Protein AF-A0A2V8VUZ2-F1 (afdb_monomer_lite)

Structure (mmCIF, N/CA/C/O backbone):
data_A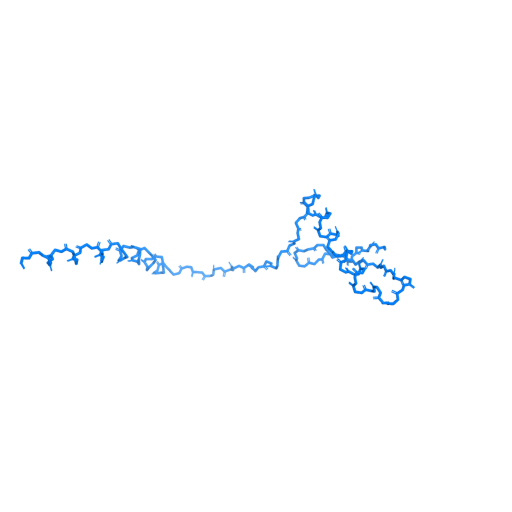F-A0A2V8VUZ2-F1
#
_entry.id   AF-A0A2V8VUZ2-F1
#
loop_
_atom_site.group_PDB
_atom_site.id
_atom_site.type_symbol
_atom_site.label_atom_id
_atom_site.label_alt_id
_atom_site.label_comp_id
_atom_site.label_asym_id
_atom_site.label_entity_id
_atom_site.label_seq_id
_atom_site.pdbx_PDB_ins_code
_atom_site.Cartn_x
_atom_site.Cartn_y
_atom_site.Cartn_z
_atom_site.occupancy
_atom_site.B_iso_or_equiv
_atom_site.auth_seq_id
_atom_site.auth_comp_id
_atom_site.auth_asym_id
_atom_site.auth_atom_id
_atom_site.pdbx_PDB_model_num
ATOM 1 N N . MET A 1 1 ? 4.755 -11.262 -6.247 1.00 91.88 1 MET A N 1
ATOM 2 C CA . MET A 1 1 ? 3.785 -12.092 -5.505 1.00 91.88 1 MET A CA 1
ATOM 3 C C . MET A 1 1 ? 3.409 -11.372 -4.224 1.00 91.88 1 MET A C 1
ATOM 5 O O . MET A 1 1 ? 4.297 -10.775 -3.632 1.00 91.88 1 MET A O 1
ATOM 9 N N . ALA A 1 2 ? 2.132 -11.381 -3.838 1.00 93.81 2 ALA A N 1
ATOM 10 C CA . ALA A 1 2 ? 1.659 -10.762 -2.599 1.00 93.81 2 ALA A CA 1
ATOM 11 C C . ALA A 1 2 ? 1.266 -11.846 -1.588 1.00 93.81 2 ALA A C 1
ATOM 13 O O . ALA A 1 2 ? 0.599 -12.811 -1.959 1.00 93.81 2 ALA A O 1
ATOM 14 N N . PHE A 1 3 ? 1.665 -11.673 -0.332 1.00 97.00 3 PHE A N 1
ATOM 15 C CA . PHE A 1 3 ? 1.407 -12.606 0.759 1.00 97.00 3 PHE A CA 1
ATOM 16 C C . PHE A 1 3 ? 0.664 -11.905 1.886 1.00 97.00 3 PHE A C 1
ATOM 18 O O . PHE A 1 3 ? 1.041 -10.807 2.287 1.00 97.00 3 PHE A O 1
ATOM 25 N N . PHE A 1 4 ? -0.390 -12.537 2.398 1.00 95.50 4 PHE A N 1
ATOM 26 C CA . PHE A 1 4 ? -1.063 -12.077 3.607 1.00 95.50 4 PHE A CA 1
ATOM 27 C C . PHE A 1 4 ? -0.295 -12.576 4.828 1.00 95.50 4 PHE A C 1
ATOM 29 O O . PHE A 1 4 ? -0.129 -13.781 5.011 1.00 95.50 4 PHE A O 1
ATOM 36 N N . MET A 1 5 ? 0.156 -11.641 5.656 1.00 96.25 5 MET A N 1
ATOM 37 C CA . MET A 1 5 ? 0.987 -11.924 6.826 1.00 96.25 5 MET A CA 1
ATOM 38 C C . MET A 1 5 ? 0.174 -11.998 8.120 1.00 96.25 5 MET A C 1
ATOM 40 O O . MET A 1 5 ? 0.684 -12.454 9.140 1.00 96.25 5 MET A O 1
ATOM 44 N N . GLY A 1 6 ? -1.090 -11.570 8.087 1.00 95.00 6 GLY A N 1
ATOM 45 C CA . GLY A 1 6 ? -1.993 -11.589 9.231 1.00 95.00 6 GLY A CA 1
ATOM 46 C C . GLY A 1 6 ? -2.580 -10.218 9.556 1.00 95.00 6 GLY A C 1
ATOM 47 O O . GLY A 1 6 ? -2.484 -9.260 8.786 1.00 95.00 6 GLY A O 1
ATOM 48 N N . PHE A 1 7 ? -3.205 -10.144 10.725 1.00 92.06 7 PHE A N 1
ATOM 49 C CA . PHE A 1 7 ? -3.798 -8.926 11.268 1.00 92.06 7 PHE A CA 1
ATOM 50 C C . PHE A 1 7 ? -2.773 -8.194 12.148 1.00 92.06 7 PHE A C 1
ATOM 52 O O . PHE A 1 7 ? -2.140 -8.809 13.005 1.00 92.06 7 PHE A O 1
ATOM 59 N N . GLY A 1 8 ? -2.601 -6.892 11.927 1.00 86.50 8 GLY A N 1
ATOM 60 C CA . GLY A 1 8 ? -1.920 -5.972 12.840 1.00 86.50 8 GLY A CA 1
ATOM 61 C C . GLY A 1 8 ? -2.900 -5.321 13.822 1.00 86.50 8 GLY A C 1
ATOM 62 O O . GLY A 1 8 ? -4.099 -5.576 13.771 1.00 86.50 8 GLY A O 1
ATOM 63 N N . GLU A 1 9 ? -2.398 -4.436 14.688 1.00 83.12 9 GLU A N 1
ATOM 64 C CA . GLU A 1 9 ? -3.190 -3.746 15.727 1.00 83.12 9 GLU A CA 1
ATOM 65 C C . GLU A 1 9 ? -4.399 -2.972 15.165 1.00 83.12 9 GLU A C 1
ATOM 67 O O . GLU A 1 9 ? -5.449 -2.899 15.797 1.00 83.12 9 GLU A O 1
ATOM 72 N N . SER A 1 10 ? -4.289 -2.418 13.954 1.00 85.94 10 SER A N 1
ATOM 73 C CA . SER A 1 10 ? -5.396 -1.728 13.269 1.00 85.94 10 SER A CA 1
ATOM 74 C C . SER A 1 10 ? -5.300 -1.837 11.741 1.00 85.94 10 SER A C 1
ATOM 76 O O . SER A 1 10 ? -5.712 -0.932 11.020 1.00 85.94 10 SER A O 1
ATOM 78 N N . ALA A 1 11 ? -4.696 -2.914 11.229 1.00 87.88 11 ALA A N 1
ATOM 79 C CA . ALA A 1 11 ? -4.391 -3.063 9.805 1.00 87.88 11 ALA A CA 1
ATOM 80 C C . ALA A 1 11 ? -4.372 -4.529 9.353 1.00 87.88 11 ALA A C 1
ATOM 82 O O . ALA A 1 11 ? -4.170 -5.435 10.157 1.00 87.88 11 ALA A O 1
ATOM 83 N N . LEU A 1 12 ? -4.520 -4.759 8.047 1.00 91.12 12 LEU A N 1
ATOM 84 C CA . LEU A 1 12 ? -4.133 -6.021 7.416 1.00 91.12 12 LEU A CA 1
ATOM 85 C C . LEU A 1 12 ? -2.692 -5.898 6.920 1.00 91.12 12 LEU A C 1
ATOM 87 O O . LEU A 1 12 ? -2.374 -4.956 6.194 1.00 91.12 12 LEU A O 1
ATOM 91 N N . ASN A 1 13 ? -1.839 -6.856 7.273 1.00 93.38 13 ASN A N 1
ATOM 92 C CA . ASN A 1 13 ? -0.437 -6.839 6.877 1.00 93.38 13 ASN A CA 1
ATOM 93 C C . ASN A 1 13 ? -0.228 -7.710 5.637 1.00 93.38 13 ASN A C 1
ATOM 95 O O . ASN A 1 13 ? -0.545 -8.901 5.638 1.00 93.38 13 ASN A O 1
ATOM 99 N N . PHE A 1 14 ? 0.343 -7.114 4.592 1.00 94.69 14 PHE A N 1
ATOM 100 C CA . PHE A 1 14 ? 0.718 -7.797 3.359 1.00 94.69 14 PHE A CA 1
ATOM 101 C C . PHE A 1 14 ? 2.190 -7.557 3.036 1.00 94.69 14 PHE A C 1
ATOM 103 O O . PHE A 1 14 ? 2.708 -6.465 3.265 1.00 94.69 14 PHE A O 1
ATOM 110 N N . GLU A 1 15 ? 2.839 -8.556 2.447 1.00 95.31 15 GLU A N 1
ATOM 111 C CA . GLU A 1 15 ? 4.198 -8.453 1.921 1.00 95.31 15 GLU A CA 1
ATOM 112 C C . GLU A 1 15 ? 4.195 -8.668 0.405 1.00 95.31 15 GLU A C 1
ATOM 114 O O . GLU A 1 15 ? 3.570 -9.604 -0.100 1.00 95.31 15 GLU A O 1
ATOM 119 N N . LEU A 1 16 ? 4.877 -7.792 -0.337 1.00 95.69 16 LEU A N 1
ATOM 120 C CA . LEU A 1 16 ? 4.970 -7.860 -1.793 1.00 95.69 16 LEU A CA 1
ATOM 121 C C . LEU A 1 16 ? 6.406 -8.179 -2.213 1.00 95.69 16 LEU A C 1
ATOM 123 O O . LEU A 1 16 ? 7.311 -7.371 -2.031 1.00 95.69 16 LEU A O 1
ATOM 127 N N . HIS A 1 17 ? 6.600 -9.342 -2.831 1.00 93.75 17 HIS A N 1
ATOM 128 C CA . HIS A 1 17 ? 7.885 -9.770 -3.388 1.00 93.75 17 HIS A CA 1
ATOM 129 C C . HIS A 1 17 ? 7.926 -9.545 -4.893 1.00 93.75 17 HIS A C 1
ATOM 131 O O . HIS A 1 17 ? 7.068 -10.044 -5.630 1.00 93.75 17 HIS A O 1
ATOM 137 N N . PHE A 1 18 ? 8.942 -8.837 -5.361 1.00 91.75 18 PHE A N 1
ATOM 138 C CA . PHE A 1 18 ? 9.220 -8.617 -6.775 1.00 91.75 18 PHE A CA 1
ATOM 139 C C . PHE A 1 18 ? 10.729 -8.494 -6.988 1.00 91.75 18 PHE A C 1
ATOM 141 O O . PHE A 1 18 ? 11.482 -8.230 -6.053 1.00 91.75 18 PHE A O 1
ATOM 148 N N . TRP A 1 19 ? 11.161 -8.718 -8.224 1.00 90.62 19 TRP A N 1
ATOM 149 C CA . TRP A 1 19 ? 12.569 -8.809 -8.598 1.00 90.62 19 TRP A CA 1
ATOM 150 C C . TRP A 1 19 ? 12.817 -7.879 -9.782 1.00 90.62 19 TRP A C 1
ATOM 152 O O . TRP A 1 19 ? 11.967 -7.792 -10.669 1.00 90.62 19 TRP A O 1
ATOM 162 N N . SER A 1 20 ? 13.970 -7.210 -9.812 1.00 88.69 20 SER A N 1
ATOM 163 C CA . SER A 1 20 ? 14.425 -6.504 -11.013 1.00 88.69 20 SER A CA 1
ATOM 164 C C . SER A 1 20 ? 15.440 -7.354 -11.768 1.00 88.69 20 SER A C 1
ATOM 166 O O . SER A 1 20 ? 16.317 -7.961 -11.157 1.00 88.69 20 SER A O 1
ATOM 168 N N . ALA A 1 21 ? 15.348 -7.359 -13.098 1.00 87.69 21 ALA A N 1
ATOM 169 C CA . ALA A 1 21 ? 16.367 -7.952 -13.961 1.00 87.69 21 ALA A CA 1
ATOM 170 C C . ALA A 1 21 ? 17.652 -7.103 -14.025 1.00 87.69 21 ALA A C 1
ATOM 172 O O . ALA A 1 21 ? 18.706 -7.619 -14.394 1.00 87.69 21 ALA A O 1
ATOM 173 N N . TRP A 1 22 ? 17.581 -5.820 -13.647 1.00 87.94 22 TRP A N 1
ATOM 174 C CA . TRP A 1 22 ? 18.703 -4.881 -13.701 1.00 87.94 22 TRP A CA 1
ATOM 175 C C . TRP A 1 22 ? 18.899 -4.172 -12.364 1.00 87.94 22 TRP A C 1
ATOM 177 O O . TRP A 1 22 ? 18.005 -3.470 -11.888 1.00 87.94 22 TRP A O 1
ATOM 187 N N . GLN A 1 23 ? 20.098 -4.302 -11.793 1.00 79.12 23 GLN A N 1
ATOM 188 C CA . GLN A 1 23 ? 20.447 -3.717 -10.494 1.00 79.12 23 GLN A CA 1
ATOM 189 C C . GLN A 1 23 ? 20.256 -2.190 -10.452 1.00 79.12 23 GLN A C 1
ATOM 191 O O . GLN A 1 23 ? 19.727 -1.664 -9.476 1.00 79.12 23 GLN A O 1
ATOM 196 N N . ASP A 1 24 ? 20.579 -1.497 -11.547 1.00 89.81 24 ASP A N 1
ATOM 197 C CA . ASP A 1 24 ? 20.576 -0.028 -11.617 1.00 89.81 24 ASP A CA 1
ATOM 198 C C . ASP A 1 24 ? 19.168 0.577 -11.521 1.00 89.81 24 ASP A C 1
ATOM 200 O O . ASP A 1 24 ? 19.004 1.757 -11.230 1.00 89.81 24 ASP A O 1
ATOM 204 N N . THR A 1 25 ? 18.138 -0.241 -11.745 1.00 90.06 25 THR A N 1
ATOM 205 C CA . THR A 1 25 ? 16.731 0.190 -11.767 1.00 90.06 25 THR A CA 1
ATOM 206 C C . THR A 1 25 ? 15.992 -0.111 -10.470 1.00 90.06 25 THR A C 1
ATOM 208 O O . THR A 1 25 ? 14.815 0.222 -10.352 1.00 90.06 25 THR A O 1
ATOM 211 N N . TRP A 1 26 ? 16.649 -0.748 -9.493 1.00 91.12 26 TRP A N 1
ATOM 212 C CA . TRP A 1 26 ? 15.988 -1.252 -8.288 1.00 91.12 26 TRP A CA 1
ATOM 213 C C . TRP A 1 26 ? 15.185 -0.170 -7.553 1.00 91.12 26 TRP A C 1
ATOM 215 O O . TRP A 1 26 ? 14.013 -0.380 -7.244 1.00 91.12 26 TRP A O 1
ATOM 225 N N . PHE A 1 27 ? 15.778 1.009 -7.339 1.00 92.88 27 PHE A N 1
ATOM 226 C CA . PHE A 1 27 ? 15.112 2.104 -6.630 1.00 92.88 27 PHE A CA 1
ATOM 227 C C . PHE A 1 27 ? 13.923 2.685 -7.404 1.00 92.88 27 PHE A C 1
ATOM 229 O O . PHE A 1 27 ? 12.883 2.952 -6.801 1.00 92.88 27 PHE A O 1
ATOM 236 N N . GLN A 1 28 ? 14.040 2.850 -8.728 1.00 94.19 28 GLN A N 1
ATOM 237 C CA . GLN A 1 28 ? 12.908 3.292 -9.550 1.00 94.19 28 GLN A CA 1
ATOM 238 C C . GLN A 1 28 ? 11.792 2.253 -9.550 1.00 94.19 28 GLN A C 1
ATOM 240 O O . GLN A 1 28 ? 10.653 2.600 -9.259 1.00 94.19 28 GLN A O 1
ATOM 245 N N . LEU A 1 29 ? 12.117 0.977 -9.769 1.00 94.44 29 LEU A N 1
ATOM 246 C CA . LEU A 1 29 ? 11.128 -0.097 -9.762 1.00 94.44 29 LEU A CA 1
ATOM 247 C C . LEU A 1 29 ? 10.397 -0.177 -8.417 1.00 94.44 29 LEU A C 1
ATOM 249 O O . LEU A 1 29 ? 9.175 -0.295 -8.385 1.00 94.44 29 LEU A O 1
ATOM 253 N N . GLN A 1 30 ? 11.126 -0.077 -7.302 1.00 94.12 30 GLN A N 1
ATOM 254 C CA . GLN A 1 30 ? 10.529 -0.068 -5.969 1.00 94.12 30 GLN A CA 1
ATOM 255 C C . GLN A 1 30 ? 9.569 1.116 -5.788 1.00 94.12 30 GLN A C 1
ATOM 257 O O . GLN A 1 30 ? 8.464 0.936 -5.266 1.00 94.12 30 GLN A O 1
ATOM 262 N N . SER A 1 31 ? 9.971 2.313 -6.221 1.00 95.81 31 SER A N 1
ATOM 263 C CA . SER A 1 31 ? 9.137 3.516 -6.162 1.00 95.81 31 SER A CA 1
ATOM 264 C C . SER A 1 31 ? 7.871 3.362 -7.006 1.00 95.81 31 SER A C 1
ATOM 266 O O . SER A 1 31 ? 6.768 3.557 -6.497 1.00 95.81 31 SER A O 1
ATOM 268 N N . ASP A 1 32 ? 8.013 2.942 -8.261 1.00 95.50 32 ASP A N 1
ATOM 269 C CA . ASP A 1 32 ? 6.906 2.779 -9.205 1.00 95.50 32 ASP A CA 1
ATOM 270 C C . ASP A 1 32 ? 5.887 1.756 -8.702 1.00 95.50 32 ASP A C 1
ATOM 272 O O . ASP A 1 32 ? 4.680 2.012 -8.715 1.00 95.50 32 ASP A O 1
ATOM 276 N N . VAL A 1 33 ? 6.366 0.623 -8.179 1.00 95.56 33 VAL A N 1
ATOM 277 C CA . VAL A 1 33 ? 5.509 -0.397 -7.566 1.00 95.56 33 VAL A CA 1
ATOM 278 C C . VAL A 1 33 ? 4.783 0.171 -6.346 1.00 95.56 33 VAL A C 1
ATOM 280 O O . VAL A 1 33 ? 3.570 0.008 -6.230 1.00 95.56 33 VAL A O 1
ATOM 283 N N . THR A 1 34 ? 5.484 0.876 -5.457 1.00 94.69 34 THR A N 1
ATOM 284 C CA . THR A 1 34 ? 4.889 1.424 -4.225 1.00 94.69 34 THR A CA 1
ATOM 285 C C . THR A 1 34 ? 3.822 2.476 -4.535 1.00 94.69 34 THR A C 1
ATOM 287 O O . THR A 1 34 ? 2.713 2.420 -3.996 1.00 94.69 34 THR A O 1
ATOM 290 N N . VAL A 1 35 ? 4.119 3.411 -5.441 1.00 96.50 35 VAL A N 1
ATOM 291 C CA . VAL A 1 35 ? 3.176 4.449 -5.881 1.00 96.50 35 VAL A CA 1
ATOM 292 C C . VAL A 1 35 ? 1.986 3.825 -6.610 1.00 96.50 35 VAL A C 1
ATOM 294 O O . VAL A 1 35 ? 0.842 4.208 -6.356 1.00 96.50 35 VAL A O 1
ATOM 297 N N . GLY A 1 36 ? 2.236 2.837 -7.473 1.00 96.69 36 GLY A N 1
ATOM 298 C CA . GLY A 1 36 ? 1.200 2.104 -8.196 1.00 96.69 36 GLY A CA 1
ATOM 299 C C . GLY A 1 36 ? 0.236 1.379 -7.259 1.00 96.69 36 GLY A C 1
ATOM 300 O O . GLY A 1 36 ? -0.978 1.529 -7.393 1.00 96.69 36 GLY A O 1
ATOM 301 N N . VAL A 1 37 ? 0.759 0.666 -6.258 1.00 95.50 37 VAL A N 1
ATOM 302 C CA . VAL A 1 37 ? -0.056 -0.004 -5.233 1.00 95.50 37 VAL A CA 1
ATOM 303 C C . VAL A 1 37 ? -0.871 1.015 -4.435 1.00 95.50 37 VAL A C 1
ATOM 305 O O . VAL A 1 37 ? -2.080 0.847 -4.289 1.00 95.50 37 VAL A O 1
ATOM 308 N N . ALA A 1 38 ? -0.258 2.108 -3.972 1.00 93.94 38 ALA A N 1
ATOM 309 C CA . ALA A 1 38 ? -0.964 3.146 -3.219 1.00 93.94 38 ALA A CA 1
ATOM 310 C C . ALA A 1 38 ? -2.083 3.818 -4.036 1.00 93.94 38 ALA A C 1
ATOM 312 O O . ALA A 1 38 ? -3.125 4.191 -3.490 1.00 93.94 38 ALA A O 1
ATOM 313 N N . LYS A 1 39 ? -1.884 3.987 -5.348 1.00 96.25 39 LYS A N 1
ATOM 314 C CA . LYS A 1 39 ? -2.918 4.480 -6.265 1.00 96.25 39 LYS A CA 1
ATOM 315 C C . LYS A 1 39 ? -4.050 3.462 -6.417 1.00 96.25 39 LYS A C 1
ATOM 317 O O . LYS A 1 39 ? -5.202 3.832 -6.211 1.00 96.25 39 LYS A O 1
ATOM 322 N N . ALA A 1 40 ? -3.726 2.199 -6.690 1.00 96.25 40 ALA A N 1
ATOM 323 C CA . ALA A 1 40 ? -4.714 1.139 -6.884 1.00 96.25 40 ALA A CA 1
ATOM 324 C C . ALA A 1 40 ? -5.590 0.914 -5.639 1.00 96.25 40 ALA A C 1
ATOM 326 O O . ALA A 1 40 ? -6.807 0.795 -5.755 1.00 96.25 40 ALA A O 1
ATOM 327 N N . LEU A 1 41 ? -4.998 0.924 -4.438 1.00 94.75 41 LEU A N 1
ATOM 328 C CA . LEU A 1 41 ? -5.750 0.815 -3.182 1.00 94.75 41 LEU A CA 1
ATOM 329 C C . LEU A 1 41 ? -6.745 1.969 -3.019 1.00 94.75 41 LEU A C 1
ATOM 331 O O . LEU A 1 41 ? -7.905 1.748 -2.680 1.00 94.75 41 LEU A O 1
ATO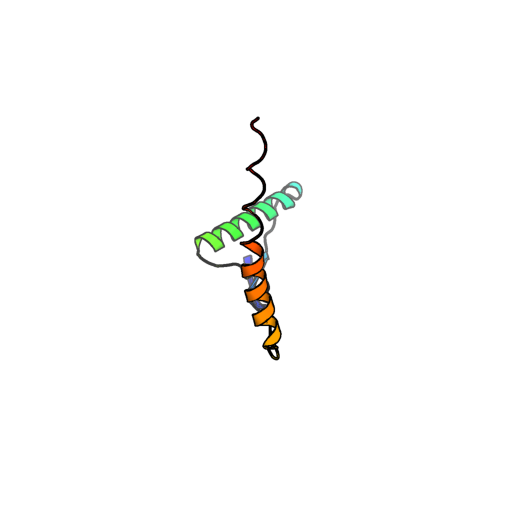M 335 N N . ARG A 1 42 ? -6.313 3.196 -3.324 1.00 94.12 42 ARG A N 1
ATOM 336 C CA . ARG A 1 42 ? -7.158 4.393 -3.248 1.00 94.12 42 ARG A CA 1
ATOM 337 C C . ARG A 1 42 ? -8.321 4.342 -4.236 1.00 94.12 42 ARG A C 1
ATOM 339 O O . ARG A 1 42 ? -9.440 4.670 -3.862 1.00 94.12 42 ARG A O 1
ATOM 346 N N . GLU A 1 43 ? -8.061 3.923 -5.473 1.00 97.00 43 GLU A N 1
ATOM 347 C CA . GLU A 1 43 ? -9.086 3.762 -6.516 1.00 97.00 43 GLU A CA 1
ATOM 348 C C . GLU A 1 43 ? -10.098 2.666 -6.162 1.00 97.00 43 GLU A C 1
ATOM 350 O O . GLU A 1 43 ? -11.281 2.802 -6.457 1.00 97.00 43 GLU A O 1
ATOM 355 N N . ALA A 1 44 ? -9.656 1.622 -5.458 1.00 96.75 44 ALA A N 1
ATOM 356 C CA . ALA A 1 44 ? -10.522 0.578 -4.919 1.00 96.75 44 ALA A CA 1
ATOM 357 C C . ALA A 1 44 ? -11.280 0.992 -3.639 1.00 96.75 44 ALA A C 1
ATOM 359 O O . ALA A 1 44 ? -12.030 0.188 -3.090 1.00 96.75 44 ALA A O 1
ATOM 360 N N . GLY A 1 45 ? -11.083 2.216 -3.131 1.00 94.81 45 GLY A N 1
ATOM 361 C CA . GLY A 1 45 ? -11.703 2.685 -1.888 1.00 94.81 45 GLY A CA 1
ATOM 362 C C . GLY A 1 45 ? -11.124 2.053 -0.617 1.00 94.81 45 GLY A C 1
ATOM 363 O O . GLY A 1 45 ? -11.731 2.147 0.449 1.00 94.81 45 GLY A O 1
ATOM 364 N N . ILE A 1 46 ? -9.953 1.416 -0.704 1.00 92.81 46 ILE A N 1
ATOM 365 C CA . ILE A 1 46 ? -9.264 0.808 0.434 1.00 92.81 46 ILE A CA 1
ATOM 366 C C . ILE A 1 46 ? -8.439 1.893 1.134 1.00 92.81 46 ILE A C 1
ATOM 368 O O . ILE A 1 46 ? -7.468 2.413 0.581 1.00 92.81 46 ILE A O 1
ATOM 372 N N . GLN A 1 47 ? -8.823 2.243 2.364 1.00 84.12 47 GLN A N 1
ATOM 373 C CA . GLN A 1 47 ? -8.067 3.189 3.186 1.00 84.12 47 GLN A CA 1
ATOM 374 C C . GLN A 1 47 ? -6.864 2.516 3.851 1.00 84.12 47 GLN A C 1
ATOM 376 O O . GLN A 1 47 ? -6.975 1.426 4.411 1.00 84.12 47 GLN A O 1
ATOM 381 N N . ILE A 1 48 ? -5.722 3.205 3.828 1.00 81.81 48 ILE A N 1
ATOM 382 C CA . ILE A 1 48 ? -4.539 2.820 4.600 1.00 81.81 48 ILE A CA 1
ATOM 383 C C . ILE A 1 48 ? -4.721 3.365 6.024 1.00 81.81 48 ILE A C 1
ATOM 385 O O . ILE A 1 48 ? -4.888 4.578 6.179 1.00 81.81 48 ILE A O 1
ATOM 389 N N . PRO A 1 49 ? -4.714 2.507 7.057 1.00 78.56 49 PRO A N 1
ATOM 390 C CA . PRO A 1 49 ? -4.948 2.938 8.427 1.00 78.56 49 PRO A CA 1
ATOM 391 C C . PRO A 1 49 ? -3.777 3.780 8.942 1.00 78.56 49 PRO A C 1
ATOM 393 O O . PRO A 1 49 ? -2.611 3.417 8.786 1.00 78.56 49 PRO A O 1
ATOM 396 N N . PHE A 1 50 ? -4.094 4.895 9.598 1.00 74.56 50 PHE A N 1
ATOM 397 C CA . PHE A 1 50 ? -3.141 5.605 10.451 1.00 74.56 50 PHE A CA 1
ATOM 398 C C . PHE A 1 50 ? -3.133 4.965 11.847 1.00 74.56 50 PHE A C 1
ATOM 400 O O . PHE A 1 50 ? -4.174 4.452 12.266 1.00 74.56 50 PHE A O 1
ATOM 407 N N . PRO A 1 51 ? -2.009 5.009 12.589 1.00 69.75 51 PRO A N 1
ATOM 408 C CA . PRO A 1 51 ? -1.967 4.529 13.967 1.00 69.75 51 PRO A CA 1
ATOM 409 C C . PRO A 1 51 ? -3.070 5.192 14.796 1.00 69.75 51 PRO A C 1
ATOM 411 O O . PRO A 1 51 ? -3.087 6.417 14.945 1.00 69.75 51 PRO A O 1
ATOM 414 N N . GLN A 1 52 ? -3.996 4.394 15.319 1.00 69.75 52 GLN A N 1
ATOM 415 C CA . GLN A 1 52 ? -5.036 4.889 16.210 1.00 69.75 52 GLN A CA 1
ATOM 416 C C . GLN A 1 52 ? -4.488 4.933 17.638 1.00 69.75 52 GLN A C 1
ATOM 418 O O . GLN A 1 52 ? -3.894 3.973 18.119 1.00 69.75 52 GLN A O 1
ATOM 423 N N . ARG A 1 53 ? -4.654 6.068 18.320 1.00 70.88 53 ARG A N 1
ATOM 424 C CA . ARG A 1 53 ? -4.424 6.186 19.764 1.00 70.88 53 ARG A CA 1
ATOM 425 C C . ARG A 1 53 ? -5.771 6.392 20.434 1.00 70.88 53 ARG A C 1
ATOM 427 O O . ARG A 1 53 ? -6.369 7.452 20.264 1.00 70.88 53 ARG A O 1
ATOM 434 N N . ASP A 1 54 ? -6.214 5.415 21.215 1.00 73.94 54 ASP A N 1
ATOM 435 C CA . ASP A 1 54 ? -7.401 5.575 22.051 1.00 73.94 54 ASP A CA 1
ATOM 436 C C . ASP A 1 54 ? -7.104 6.522 23.219 1.00 73.94 54 ASP A C 1
ATOM 43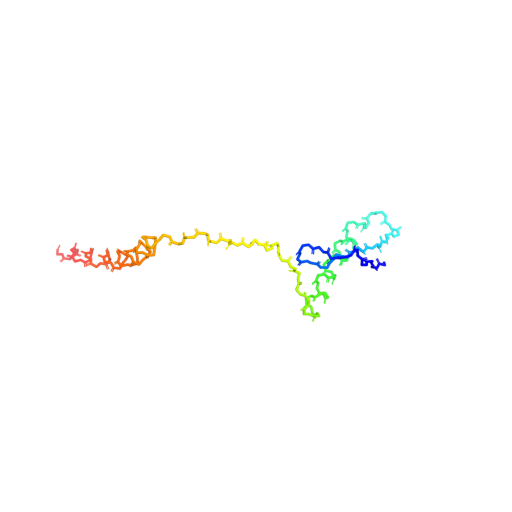8 O O . ASP A 1 54 ? -6.313 6.218 24.117 1.00 73.94 54 ASP A O 1
ATOM 442 N N . LEU A 1 55 ? -7.758 7.685 23.232 1.00 73.38 55 LEU A N 1
ATOM 443 C CA . LEU A 1 55 ? -7.706 8.621 24.352 1.00 73.38 55 LEU A CA 1
ATOM 444 C C . LEU A 1 55 ? -8.726 8.194 25.421 1.00 73.38 55 LEU A C 1
ATOM 446 O O . LEU A 1 55 ? -9.896 8.563 25.369 1.00 73.38 55 LEU A O 1
ATOM 450 N N . HIS A 1 56 ? -8.288 7.426 26.419 1.00 72.56 56 HIS A N 1
ATOM 451 C CA . HIS A 1 56 ? -9.115 7.118 27.589 1.00 72.56 56 HIS A CA 1
ATOM 452 C C . HIS A 1 56 ? -9.104 8.293 28.580 1.00 72.56 56 HIS A C 1
ATOM 454 O O . HIS A 1 56 ? -8.227 8.390 29.439 1.00 72.56 56 HIS A O 1
ATOM 460 N N . LEU A 1 57 ? -10.093 9.186 28.481 1.00 75.88 57 LEU A N 1
ATOM 461 C CA . LEU A 1 57 ? -10.312 10.253 29.461 1.00 75.88 57 LEU A CA 1
ATOM 462 C C . LEU A 1 57 ? -10.850 9.654 30.771 1.00 75.88 57 LEU A C 1
ATOM 464 O O . LEU A 1 57 ? -12.014 9.269 30.864 1.00 75.88 57 LEU A O 1
ATOM 468 N N . ARG A 1 58 ? -10.003 9.565 31.802 1.00 67.56 58 ARG A N 1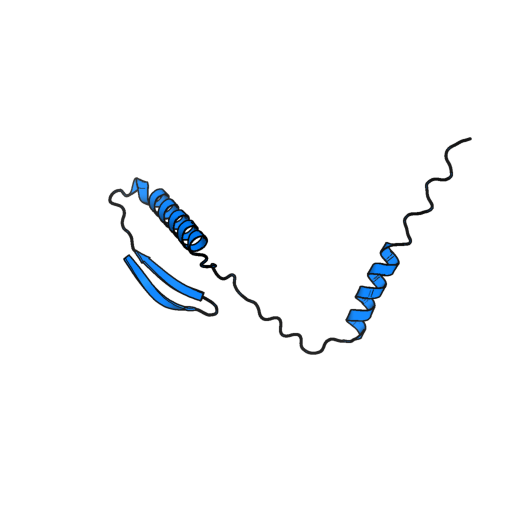
ATOM 469 C CA . ARG A 1 58 ? -10.434 9.257 33.173 1.00 67.56 58 ARG A CA 1
ATOM 470 C C . ARG A 1 58 ? -10.759 10.574 33.872 1.00 67.56 58 ARG A C 1
ATOM 472 O O . ARG A 1 58 ? -9.873 11.409 33.996 1.00 67.56 58 ARG A O 1
ATOM 479 N N . SER A 1 59 ? -12.019 10.722 34.293 1.00 64.75 59 SER A N 1
ATOM 480 C CA . SER A 1 59 ? -12.586 11.863 35.034 1.00 64.75 59 SER A CA 1
ATOM 481 C C . SER A 1 59 ? -12.321 13.232 34.403 1.00 64.75 59 SER A C 1
ATOM 483 O O . SER A 1 59 ? -11.263 13.830 34.575 1.00 64.75 59 SER A O 1
ATOM 485 N N . PHE A 1 60 ? -13.325 13.749 33.700 1.00 62.44 60 PHE A N 1
ATOM 486 C CA . PHE A 1 60 ? -13.359 15.153 33.320 1.00 62.44 60 PHE A CA 1
ATOM 487 C C . PHE A 1 60 ? -13.572 15.978 34.596 1.00 62.44 60 PHE A C 1
ATOM 489 O O . PHE A 1 60 ? -14.620 15.865 35.233 1.00 62.44 60 PHE A O 1
ATOM 496 N N . ASP A 1 61 ? -12.572 16.754 35.008 1.00 67.19 61 ASP A N 1
ATOM 497 C CA . ASP A 1 61 ? -12.768 17.743 36.062 1.00 67.19 61 ASP A CA 1
ATOM 498 C C . ASP A 1 61 ? -13.648 18.859 35.484 1.00 67.19 61 ASP A C 1
ATOM 500 O O . ASP A 1 61 ? -13.286 19.492 34.488 1.00 67.19 61 ASP A O 1
ATOM 504 N N . ALA A 1 62 ? -14.842 19.053 36.047 1.00 62.75 62 ALA A N 1
ATOM 505 C CA . ALA A 1 62 ? -15.831 20.003 35.533 1.00 62.75 62 ALA A CA 1
ATOM 506 C C . ALA A 1 62 ? -15.281 21.442 35.434 1.00 62.75 62 ALA A C 1
ATOM 508 O O . ALA A 1 62 ? -15.740 22.210 34.589 1.00 62.75 62 ALA A O 1
ATOM 509 N N . SER A 1 63 ? -14.242 21.775 36.211 1.00 61.62 63 SER A N 1
ATOM 510 C CA . SER A 1 63 ? -13.567 23.080 36.179 1.00 61.62 63 SER A CA 1
ATOM 511 C C . SER A 1 63 ? -12.821 23.378 34.865 1.00 61.62 63 SER A C 1
ATOM 513 O O . SER A 1 63 ? -12.552 24.537 34.543 1.00 61.62 63 SER A O 1
ATOM 515 N N . MET A 1 64 ? -12.503 22.358 34.057 1.00 61.62 64 MET A N 1
ATOM 516 C CA . MET A 1 64 ? -11.808 22.533 32.773 1.00 61.62 64 MET A CA 1
ATOM 517 C C . MET A 1 64 ? -12.736 22.999 31.640 1.00 61.62 64 MET A C 1
ATOM 519 O O . MET A 1 64 ? -12.280 23.707 30.743 1.00 61.62 64 MET A O 1
ATOM 523 N N . ALA A 1 65 ? -14.029 22.645 31.669 1.00 62.16 65 ALA A N 1
ATOM 524 C CA . ALA A 1 65 ? -15.003 23.136 30.681 1.00 62.16 65 ALA A CA 1
ATOM 525 C C . ALA A 1 65 ? -15.286 24.636 30.858 1.00 62.16 65 ALA A C 1
ATOM 527 O O . ALA A 1 65 ? -15.463 25.359 29.878 1.00 62.16 65 ALA A O 1
ATOM 528 N N . GLU A 1 66 ? -15.277 25.106 32.105 1.00 60.28 66 GLU A N 1
ATOM 529 C CA . GLU A 1 66 ? -15.570 26.495 32.464 1.00 60.28 66 GLU A CA 1
ATOM 530 C C . GLU A 1 66 ? -14.494 27.458 31.924 1.00 60.28 66 GLU A C 1
ATOM 532 O O . GLU A 1 66 ? -14.809 28.499 31.349 1.00 60.28 66 GLU A O 1
ATOM 537 N N . ASN A 1 67 ? -13.223 27.037 31.951 1.00 60.16 67 ASN A N 1
ATOM 538 C CA . ASN A 1 67 ? -12.094 27.813 31.427 1.00 60.16 67 ASN A CA 1
ATOM 539 C C . ASN A 1 67 ? -12.082 27.962 29.892 1.00 60.16 67 ASN A C 1
ATOM 541 O O . ASN A 1 67 ? -11.507 28.921 29.373 1.00 60.16 67 ASN A O 1
ATOM 545 N N . VAL A 1 68 ? -12.683 27.025 29.150 1.00 63.00 68 VAL A N 1
ATOM 546 C CA . VAL A 1 68 ? -12.752 27.089 27.678 1.00 63.00 68 VAL A CA 1
ATOM 547 C C . VAL A 1 68 ? -13.845 28.060 27.227 1.00 63.00 68 VAL A C 1
ATOM 549 O O . VAL A 1 68 ? -13.630 28.816 26.282 1.00 63.00 68 VAL A O 1
ATOM 552 N N . LEU A 1 69 ? -14.972 28.106 27.944 1.00 60.66 69 LEU A N 1
ATOM 553 C CA . LEU A 1 69 ? -16.081 29.029 27.672 1.00 60.66 69 LEU A CA 1
ATOM 554 C C . LEU A 1 69 ? -15.736 30.483 28.044 1.00 60.66 69 LEU A C 1
ATOM 556 O O . LEU A 1 69 ? -16.126 31.411 27.340 1.00 60.66 69 LEU A O 1
ATOM 560 N N . GLU A 1 70 ? -14.957 30.702 29.107 1.00 59.06 70 GLU A N 1
ATOM 561 C CA . GLU A 1 70 ? -14.544 32.050 29.530 1.00 59.06 70 GLU A CA 1
ATOM 562 C C . GLU A 1 70 ? -13.455 32.667 28.627 1.00 59.06 70 GLU A C 1
ATOM 564 O O . GLU A 1 70 ? -13.294 33.887 28.545 1.00 59.06 70 GLU A O 1
ATOM 569 N N . LYS A 1 71 ? -12.679 31.830 27.928 1.00 54.88 71 LYS A N 1
ATOM 570 C CA . LYS A 1 71 ? -11.612 32.298 27.032 1.00 54.88 71 LYS A CA 1
ATOM 571 C C . LYS A 1 71 ? -12.153 32.815 25.694 1.00 54.88 71 LYS A C 1
ATOM 573 O O . LYS A 1 71 ? -11.520 33.681 25.097 1.00 54.88 71 LYS A O 1
ATOM 578 N N . ASP A 1 72 ? -13.319 32.330 25.274 1.00 56.22 72 ASP A N 1
ATOM 579 C CA . ASP A 1 72 ? -14.019 32.769 24.061 1.00 56.22 72 ASP A CA 1
ATOM 580 C C . ASP A 1 72 ? -14.690 34.144 24.257 1.00 56.22 72 ASP A C 1
ATOM 582 O O . ASP A 1 72 ? -14.629 35.013 23.391 1.00 56.22 72 ASP A O 1
ATOM 586 N N . SER A 1 73 ? -15.219 34.418 25.457 1.00 58.22 73 SER A N 1
ATOM 587 C CA . SER A 1 73 ? -15.856 35.706 25.773 1.00 58.22 73 SER A CA 1
ATOM 588 C C . SER A 1 73 ? -14.863 36.859 25.979 1.00 58.22 73 SER A C 1
ATOM 590 O O . SER A 1 73 ? -15.176 37.998 25.635 1.00 58.22 73 SER A O 1
ATOM 592 N N . ARG A 1 74 ? -13.641 36.591 26.467 1.00 56.53 74 ARG A N 1
ATOM 593 C CA . ARG A 1 74 ? -12.572 37.608 26.590 1.00 56.53 74 ARG A CA 1
ATOM 594 C C . ARG A 1 74 ? -11.914 37.993 25.260 1.00 56.53 74 ARG A C 1
ATOM 596 O O . ARG A 1 74 ? -11.290 39.047 25.192 1.00 56.53 74 ARG A O 1
ATOM 603 N N . ALA A 1 75 ? -12.046 37.178 24.213 1.00 56.38 75 ALA A N 1
ATOM 604 C CA . ALA A 1 75 ? -11.478 37.481 22.898 1.00 56.38 75 ALA A CA 1
ATOM 605 C C . ALA A 1 75 ? -12.314 38.497 22.095 1.00 56.38 75 ALA A C 1
ATOM 607 O O . ALA A 1 75 ? -11.791 39.101 21.162 1.00 56.38 75 ALA A O 1
ATOM 608 N N . THR A 1 76 ? -13.583 38.730 22.462 1.00 52.97 76 THR A N 1
ATOM 609 C CA . THR A 1 76 ? -14.497 39.586 21.683 1.00 52.97 76 THR A CA 1
ATOM 610 C C . THR A 1 76 ? -14.593 41.041 22.164 1.00 52.97 76 THR A C 1
ATOM 612 O O . THR A 1 76 ? -15.319 41.823 21.555 1.00 52.97 76 THR A O 1
ATOM 615 N N . SER A 1 77 ? -13.895 41.432 23.239 1.00 57.56 77 SER A N 1
ATOM 616 C CA . SER A 1 77 ? -14.083 42.739 23.899 1.00 57.56 77 SER A CA 1
ATOM 617 C C . SER A 1 77 ? -12.876 43.689 23.863 1.00 57.56 77 SER A C 1
ATOM 619 O O . SER A 1 77 ? -12.840 44.634 24.647 1.00 57.56 77 SER A O 1
ATOM 621 N N . THR A 1 78 ? -11.865 43.467 23.014 1.00 56.94 78 THR A N 1
ATOM 622 C CA . THR A 1 78 ? -10.658 44.333 22.976 1.00 56.94 78 THR A CA 1
ATOM 623 C C . THR A 1 78 ? -10.422 45.054 21.643 1.00 56.94 78 THR A C 1
ATOM 625 O O . THR A 1 78 ? -9.426 45.753 21.517 1.00 56.94 78 THR A O 1
ATOM 628 N N . ASP A 1 79 ? -11.353 45.012 20.688 1.00 58.41 79 ASP A N 1
ATOM 629 C CA . ASP A 1 79 ? -11.182 45.702 19.397 1.00 58.41 79 ASP A CA 1
ATOM 630 C C . ASP A 1 79 ? -12.335 46.671 19.070 1.00 58.41 79 ASP A C 1
ATOM 632 O O . ASP A 1 79 ? -13.043 46.497 18.089 1.00 58.41 79 ASP A O 1
ATOM 636 N N . ASP A 1 80 ? -12.578 47.677 19.923 1.00 56.00 80 ASP A N 1
ATOM 637 C CA . ASP A 1 80 ? -13.382 48.861 19.546 1.00 56.00 80 ASP A CA 1
ATOM 638 C C . ASP A 1 80 ? -13.073 50.079 20.440 1.00 56.00 80 ASP A C 1
ATOM 640 O O . ASP A 1 80 ? -13.905 50.530 21.230 1.00 56.00 80 ASP A O 1
ATOM 644 N N . SER A 1 81 ? -11.841 50.607 20.419 1.00 55.22 81 SER A N 1
ATOM 645 C CA . SER A 1 81 ? -11.560 51.888 21.110 1.00 55.22 81 SER A CA 1
ATOM 646 C C . SER A 1 81 ? -10.448 52.774 20.529 1.00 55.22 81 SER A C 1
ATOM 648 O O . SER A 1 81 ? -10.285 53.889 21.022 1.00 55.22 81 SER A O 1
ATOM 650 N N . SER A 1 82 ? -9.691 52.375 19.499 1.00 57.16 82 SER A N 1
ATOM 651 C CA . SER A 1 82 ? -8.489 53.126 19.072 1.00 57.16 82 SER A CA 1
ATOM 652 C C . SER A 1 82 ? -8.554 53.860 17.721 1.00 57.16 82 SER A C 1
ATOM 654 O O . SER A 1 82 ? -7.504 54.228 17.207 1.00 57.16 82 SER A O 1
ATOM 656 N N . GLU A 1 83 ? -9.736 54.172 17.171 1.00 52.41 83 GLU A N 1
ATOM 657 C CA . GLU A 1 83 ? -9.858 54.968 15.922 1.00 52.41 83 GLU A CA 1
ATOM 658 C C . GLU A 1 83 ? -10.708 56.250 16.043 1.00 52.41 83 GLU A C 1
ATOM 660 O O . GLU A 1 83 ? -11.382 56.677 15.108 1.00 52.41 83 GLU A O 1
ATOM 665 N N . ARG A 1 84 ? -10.664 56.939 17.191 1.00 54.94 84 ARG A N 1
ATOM 666 C CA . ARG A 1 84 ? -11.232 58.297 17.318 1.00 54.94 84 ARG A CA 1
ATOM 667 C C . ARG A 1 84 ? -10.260 59.284 17.960 1.00 54.94 84 ARG A C 1
ATOM 669 O O . ARG A 1 84 ? -10.589 59.882 18.975 1.00 54.94 84 ARG A O 1
ATOM 676 N N . ASN A 1 85 ? -9.064 59.466 17.392 1.00 54.41 85 ASN A N 1
ATOM 677 C CA . ASN A 1 85 ? -8.324 60.720 17.601 1.00 54.41 85 ASN A CA 1
ATOM 678 C C . ASN A 1 85 ? -7.203 60.946 16.571 1.00 54.41 85 ASN A C 1
ATOM 680 O O . ASN A 1 85 ? -6.027 60.767 16.871 1.00 54.41 85 ASN A O 1
ATOM 684 N N . ALA A 1 86 ? -7.561 61.329 15.343 1.00 53.16 86 ALA A N 1
ATOM 685 C CA . ALA A 1 86 ? -6.599 61.873 14.379 1.00 53.16 86 ALA A CA 1
ATOM 686 C C . ALA A 1 86 ? -7.275 62.718 13.286 1.00 53.16 86 ALA A C 1
ATOM 688 O O . ALA A 1 86 ? -7.017 62.503 12.111 1.00 53.16 86 ALA A O 1
ATOM 689 N N . VAL A 1 87 ? -8.147 63.667 13.644 1.00 54.25 87 VAL A N 1
ATOM 690 C CA . VAL A 1 87 ? -8.441 64.807 12.757 1.00 54.25 87 VAL A CA 1
ATOM 691 C C . VAL A 1 87 ? -8.764 66.026 13.617 1.00 54.25 87 VAL A C 1
ATOM 693 O O . VAL A 1 87 ? -9.904 66.200 14.045 1.00 54.25 87 VAL A O 1
ATOM 696 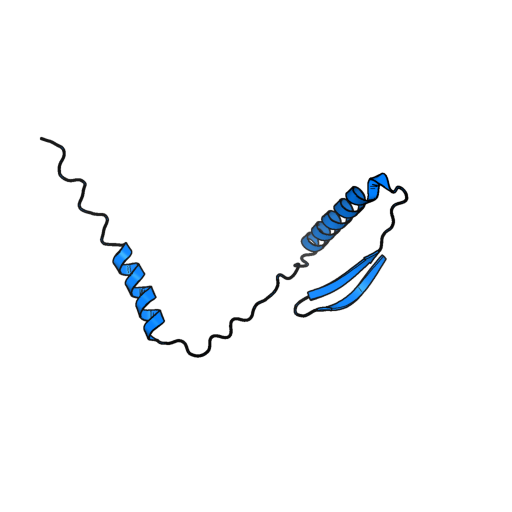N N . SER A 1 88 ? -7.757 66.859 13.876 1.00 45.91 88 SER A N 1
ATOM 697 C CA . SER A 1 88 ? -7.928 68.309 13.977 1.00 45.91 88 SER A CA 1
ATOM 698 C C . 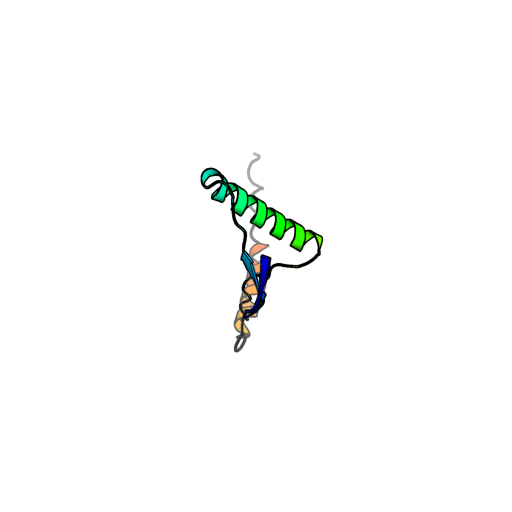SER A 1 88 ? -6.602 69.026 13.782 1.00 45.91 88 SER A C 1
ATOM 700 O O . SER A 1 88 ? -5.566 68.466 14.202 1.00 45.91 88 SER A O 1
#

Sequence (88 aa):
MAFFMGFGESALNFELHFWSAWQDTWFQLQSDVTVGVAKALREAGIQIPFPQRDLHLRSFDASMAENVLEKDSRATSTDDSSERNAVS

Radius of gyration: 27.95 Å; chains: 1; bounding box: 37×81×50 Å

Foldseek 3Di:
DKDFPQDDPDDTDIDDDDDDPDPVCVVVVVVCVVVVVVVVCVVVVNDDDDDDDDDDDDDDPPVVVVVVVVVVVVVPPDPDDPPPDDDD

pLDDT: mean 78.39, std 16.46, range [45.91, 97.0]

Secondary structure (DSSP, 8-state):
-EEEEEE-SSSEEEEE----S-GGGHHHHHHHHHHHHHHHHHHTT-PPPPPP---------THHHHHHHHHHHHTTSSSSSSSS----